Protein AF-A0A5E8VFD6-F1 (afdb_monomer_lite)

Foldseek 3Di:
DPDDAFKKWKKWAFPVRDIDTPDIGRDPVVVVVVQQVVLQVVVVVDVGTAWMWMATPDDPRDIDIDGNPVPPPPDD

Radius of gyration: 13.79 Å; chains: 1; bounding box: 29×20×53 Å

Secondary structure (DSSP, 8-state):
------EEEEEEE-TTS-EEEEEEESSHHHHHHHHHHHHHHHHHH-TT--EEEEEEESSS--EEEE--TT--PPP-

pLDDT: mean 71.6, std 15.85, range [33.03, 88.88]

Structure (mmCIF, N/CA/C/O backbone):
data_AF-A0A5E8VFD6-F1
#
_entry.id   AF-A0A5E8VFD6-F1
#
loop_
_atom_site.group_PDB
_atom_site.id
_atom_site.type_symbol
_atom_site.label_atom_id
_atom_site.label_alt_id
_atom_site.label_comp_id
_atom_site.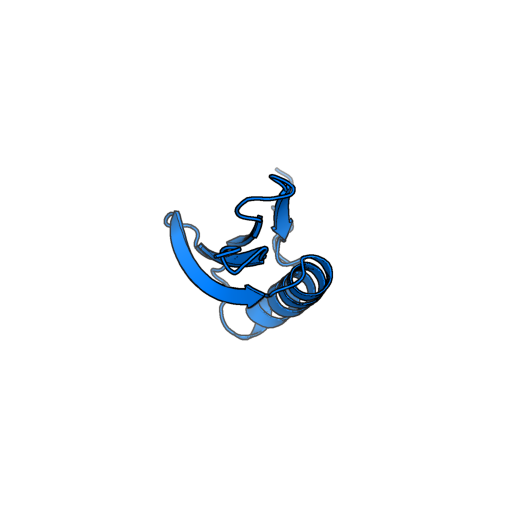label_asym_id
_atom_site.label_entity_id
_atom_site.label_seq_id
_atom_site.pdbx_PDB_ins_code
_atom_site.Cartn_x
_atom_site.Cartn_y
_atom_site.Cartn_z
_atom_site.occupancy
_atom_site.B_iso_or_equiv
_atom_site.auth_seq_id
_atom_site.auth_comp_id
_atom_site.auth_asym_id
_atom_site.auth_atom_id
_atom_site.pdbx_PDB_model_num
ATOM 1 N N . MET A 1 1 ? -13.374 -12.105 27.591 1.00 33.03 1 MET A N 1
ATOM 2 C CA . MET A 1 1 ? -12.141 -11.663 26.905 1.00 33.03 1 MET A CA 1
ATOM 3 C C . MET A 1 1 ? -12.572 -10.865 25.686 1.00 33.03 1 MET A C 1
ATOM 5 O O . MET A 1 1 ? -13.247 -11.431 24.842 1.00 33.03 1 MET A O 1
ATOM 9 N N . LYS A 1 2 ? -12.320 -9.550 25.641 1.00 38.38 2 LYS A N 1
ATOM 10 C CA . LYS A 1 2 ? -12.552 -8.757 24.423 1.00 38.38 2 LYS A CA 1
ATOM 11 C C . LYS A 1 2 ? -11.312 -8.938 23.552 1.00 38.38 2 LYS A C 1
ATOM 13 O O . LYS A 1 2 ? -10.229 -8.550 23.977 1.00 38.38 2 LYS A O 1
ATOM 18 N N . ASN A 1 3 ? -11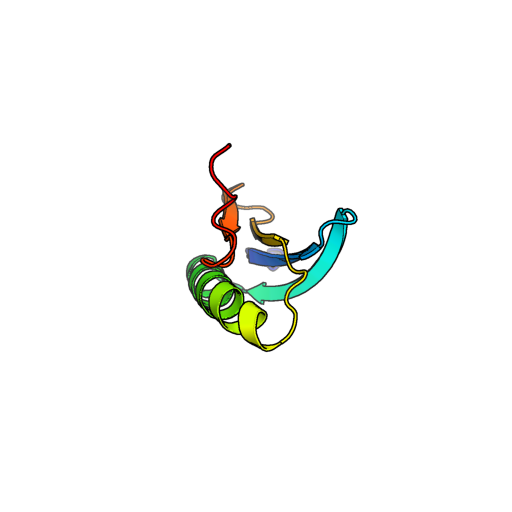.470 -9.624 22.426 1.00 40.59 3 ASN A N 1
ATOM 19 C CA . ASN A 1 3 ? -10.389 -9.916 21.492 1.00 40.59 3 ASN A CA 1
ATOM 20 C C . ASN A 1 3 ? -9.739 -8.604 21.021 1.00 40.59 3 ASN A C 1
ATOM 22 O O . ASN A 1 3 ? -10.419 -7.709 20.527 1.00 40.59 3 ASN A O 1
ATOM 26 N N . PHE A 1 4 ? -8.427 -8.492 21.207 1.00 42.72 4 PHE A N 1
ATOM 27 C CA . PHE A 1 4 ? -7.568 -7.619 20.406 1.00 42.72 4 PHE A CA 1
ATOM 28 C C . PHE A 1 4 ? -7.674 -8.144 18.945 1.00 42.72 4 PHE A C 1
ATOM 30 O O . PHE A 1 4 ? -7.644 -9.356 18.769 1.00 42.72 4 PHE A O 1
ATOM 37 N N . THR A 1 5 ? -7.838 -7.375 17.862 1.00 50.22 5 THR A N 1
ATOM 38 C CA . THR A 1 5 ? -7.430 -5.991 17.620 1.00 50.22 5 THR A CA 1
ATOM 39 C C . THR A 1 5 ? -8.056 -5.492 16.302 1.00 50.22 5 THR A C 1
ATOM 41 O O . THR A 1 5 ? -7.704 -6.010 15.244 1.00 50.22 5 THR A O 1
ATOM 44 N N . ASN A 1 6 ? -8.891 -4.443 16.327 1.00 61.38 6 ASN A N 1
ATOM 45 C CA . ASN A 1 6 ? -9.187 -3.653 15.118 1.00 61.38 6 ASN A CA 1
ATOM 46 C C . ASN A 1 6 ? -7.850 -3.234 14.477 1.00 61.38 6 ASN A C 1
ATOM 48 O O . ASN A 1 6 ? -6.949 -2.812 15.204 1.00 61.38 6 ASN A O 1
ATOM 52 N N . GLY A 1 7 ? -7.674 -3.362 13.163 1.00 75.12 7 GLY A N 1
ATOM 53 C CA . GLY A 1 7 ? -6.402 -2.994 12.548 1.00 75.12 7 GLY A CA 1
ATOM 54 C C . GLY A 1 7 ? -6.424 -2.951 11.029 1.00 75.12 7 GLY A C 1
ATOM 55 O O . GLY A 1 7 ? -7.260 -3.564 10.371 1.00 75.12 7 GLY A O 1
ATOM 56 N N . ALA A 1 8 ? -5.467 -2.217 10.479 1.00 84.75 8 ALA A N 1
ATOM 57 C CA . ALA A 1 8 ? -5.256 -2.069 9.050 1.00 84.75 8 ALA A CA 1
ATOM 58 C C . ALA A 1 8 ? -3.915 -2.693 8.666 1.00 84.75 8 ALA A C 1
ATOM 60 O O . ALA A 1 8 ? -2.921 -2.554 9.383 1.00 84.75 8 ALA A O 1
ATOM 61 N N . ILE A 1 9 ? -3.887 -3.388 7.538 1.00 86.81 9 ILE A N 1
ATOM 62 C CA . ILE A 1 9 ? -2.683 -4.007 6.994 1.00 86.81 9 ILE A CA 1
ATOM 63 C C . ILE A 1 9 ? -2.377 -3.335 5.662 1.00 86.81 9 ILE A C 1
ATOM 65 O O . ILE A 1 9 ? -3.275 -3.078 4.858 1.00 86.81 9 ILE A O 1
ATOM 69 N N . VAL A 1 10 ? -1.100 -3.048 5.438 1.00 87.06 10 VAL A N 1
ATOM 70 C CA . VAL A 1 10 ? -0.603 -2.554 4.157 1.00 87.06 10 VAL A CA 1
ATOM 71 C C . VAL A 1 10 ? 0.184 -3.678 3.493 1.00 87.06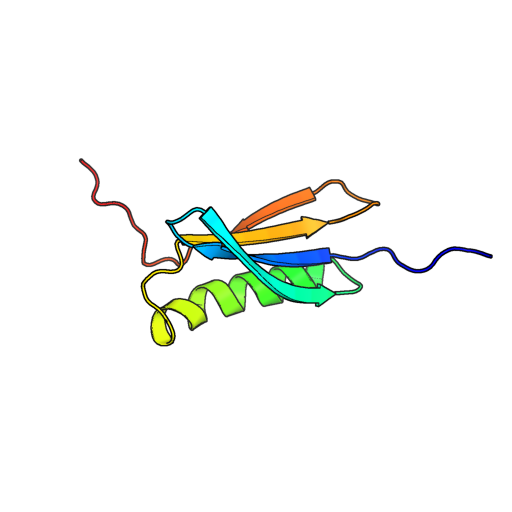 10 VAL A C 1
ATOM 73 O O . VAL A 1 10 ? 1.129 -4.227 4.066 1.00 87.06 10 VAL A O 1
ATOM 76 N N . PHE A 1 11 ? -0.233 -4.014 2.281 1.00 87.69 11 PHE A N 1
ATOM 77 C CA . PHE A 1 11 ? 0.346 -5.015 1.403 1.00 87.69 11 PHE A CA 1
ATOM 78 C C . PHE A 1 11 ? 0.963 -4.330 0.187 1.00 87.69 11 PHE A C 1
ATOM 80 O O . PHE A 1 11 ? 0.429 -3.352 -0.337 1.00 87.69 11 PHE A O 1
ATOM 87 N N . ARG A 1 12 ? 2.072 -4.866 -0.297 1.00 85.50 12 ARG A N 1
ATOM 88 C CA . ARG A 1 12 ? 2.688 -4.483 -1.568 1.00 85.50 12 ARG A CA 1
ATOM 89 C C . ARG A 1 12 ? 2.436 -5.583 -2.590 1.00 85.50 12 ARG A C 1
ATOM 91 O O . ARG A 1 12 ? 2.495 -6.750 -2.216 1.00 85.50 12 ARG A O 1
ATOM 98 N N . VAL A 1 13 ? 2.151 -5.218 -3.843 1.00 84.69 13 VAL A N 1
ATOM 99 C CA . VAL A 1 13 ? 1.861 -6.174 -4.926 1.00 84.69 13 VAL A CA 1
ATOM 100 C C . VAL A 1 13 ? 2.680 -5.868 -6.185 1.00 84.69 13 VAL A C 1
ATOM 102 O O . VAL A 1 13 ? 2.709 -4.737 -6.689 1.00 84.69 13 VAL A O 1
ATOM 105 N N . TRP A 1 14 ? 3.316 -6.909 -6.717 1.00 82.94 14 TRP A N 1
ATOM 106 C CA . TRP A 1 14 ? 4.150 -6.885 -7.922 1.00 82.94 14 TRP A CA 1
ATOM 107 C C . TRP A 1 14 ? 3.372 -7.329 -9.181 1.00 82.94 14 TRP A C 1
ATOM 109 O O . TRP A 1 14 ? 2.256 -7.840 -9.067 1.00 82.94 14 TRP A O 1
ATOM 119 N N . PRO A 1 15 ? 3.911 -7.118 -10.403 1.00 81.56 15 PRO A N 1
ATOM 120 C CA . PRO A 1 15 ? 3.206 -7.389 -11.659 1.00 81.56 15 PRO A CA 1
ATOM 121 C C . PRO A 1 15 ? 2.957 -8.880 -11.896 1.00 81.56 15 PRO A C 1
ATOM 123 O O . PRO A 1 15 ? 2.037 -9.245 -12.621 1.00 81.56 15 PRO A O 1
ATOM 126 N N . ASP A 1 16 ? 3.772 -9.737 -11.284 1.00 82.56 16 ASP A N 1
ATOM 127 C CA . ASP A 1 16 ? 3.629 -11.192 -11.307 1.00 82.56 16 ASP A CA 1
ATOM 128 C C . ASP A 1 16 ? 2.536 -11.706 -10.351 1.00 82.56 16 ASP A C 1
ATOM 130 O O . ASP A 1 16 ? 2.297 -12.909 -10.269 1.00 82.56 16 ASP A O 1
ATOM 134 N N . GLY A 1 17 ? 1.861 -10.802 -9.633 1.00 80.44 17 GLY A N 1
ATOM 135 C CA . GLY A 1 17 ? 0.825 -11.127 -8.660 1.00 80.44 17 GLY A CA 1
ATOM 136 C C . GLY A 1 17 ? 1.365 -11.571 -7.302 1.00 80.44 17 GLY A C 1
ATOM 137 O O . GLY A 1 17 ? 0.570 -11.876 -6.412 1.00 80.44 17 GLY A O 1
ATOM 138 N N . SER A 1 18 ? 2.687 -11.590 -7.106 1.00 84.06 18 SER A N 1
ATOM 139 C CA . SER A 1 18 ? 3.267 -11.793 -5.782 1.00 84.06 18 SER A CA 1
ATOM 140 C C . SER A 1 18 ? 3.015 -10.570 -4.891 1.00 84.06 18 SER A C 1
ATOM 142 O O . SER A 1 18 ? 2.741 -9.463 -5.369 1.00 84.06 18 SER A O 1
ATOM 144 N N . GLY A 1 19 ? 3.098 -10.756 -3.573 1.00 84.56 19 GLY A N 1
ATOM 145 C CA . GLY A 1 19 ? 2.921 -9.664 -2.625 1.00 84.56 19 GLY A CA 1
ATOM 146 C C . GLY A 1 19 ? 3.515 -9.944 -1.253 1.00 84.56 19 GLY A C 1
ATOM 147 O O . GLY A 1 19 ? 3.774 -11.091 -0.893 1.00 84.56 19 GLY A O 1
ATOM 148 N N . GLU A 1 20 ? 3.733 -8.880 -0.487 1.00 86.75 20 GLU A N 1
ATOM 149 C CA . GLU A 1 20 ? 4.254 -8.949 0.880 1.00 86.75 20 GLU A CA 1
ATOM 150 C C . GLU A 1 20 ? 3.487 -8.016 1.823 1.00 86.75 20 GLU A C 1
ATOM 152 O O . GLU A 1 20 ? 2.982 -6.967 1.417 1.00 86.75 20 GLU A O 1
ATOM 157 N N . ILE A 1 21 ? 3.421 -8.387 3.104 1.00 88.31 21 ILE A N 1
ATOM 158 C CA . ILE A 1 21 ? 2.956 -7.489 4.166 1.00 88.31 21 ILE A CA 1
ATOM 159 C C . ILE A 1 21 ? 4.130 -6.618 4.585 1.00 88.31 21 ILE A C 1
ATOM 161 O O . ILE A 1 21 ? 5.139 -7.124 5.067 1.00 88.31 21 ILE A O 1
ATOM 165 N N . ILE A 1 22 ? 3.961 -5.309 4.470 1.00 87.81 22 ILE A N 1
ATOM 166 C CA . ILE A 1 22 ? 4.996 -4.325 4.812 1.00 87.81 22 ILE A CA 1
ATOM 167 C C . ILE A 1 22 ? 4.743 -3.668 6.163 1.00 87.81 22 ILE A C 1
ATOM 169 O O . ILE A 1 22 ? 5.691 -3.262 6.829 1.00 87.81 22 ILE A O 1
ATOM 173 N N . ALA A 1 23 ? 3.481 -3.557 6.588 1.00 87.56 23 ALA A N 1
ATOM 174 C CA . ALA A 1 23 ? 3.149 -2.988 7.887 1.00 87.56 23 ALA A CA 1
ATOM 175 C C . ALA A 1 23 ? 1.747 -3.383 8.367 1.00 87.56 23 ALA A C 1
ATOM 177 O O . ALA A 1 23 ? 0.837 -3.635 7.573 1.00 87.56 23 ALA A O 1
ATOM 178 N N . LYS A 1 24 ? 1.569 -3.372 9.692 1.00 87.31 24 LYS A N 1
ATOM 179 C CA . LYS A 1 24 ? 0.280 -3.508 10.376 1.00 87.31 24 LYS A CA 1
ATOM 180 C C . LYS A 1 24 ? 0.101 -2.339 11.340 1.00 87.31 24 LYS A C 1
ATOM 182 O O . LYS A 1 24 ? 1.005 -2.025 12.110 1.00 87.31 24 LYS A O 1
ATOM 187 N N . PHE A 1 25 ? -1.081 -1.739 11.326 1.00 85.25 25 PHE A 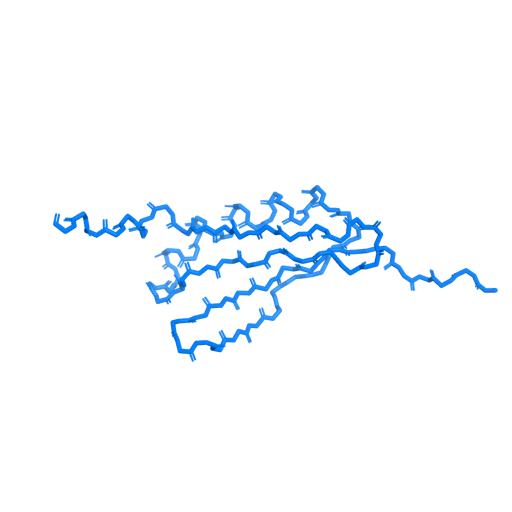N 1
ATOM 188 C CA . PHE A 1 25 ? -1.435 -0.590 12.147 1.00 85.25 25 PHE A CA 1
ATOM 189 C C . PHE A 1 25 ? -2.681 -0.874 12.974 1.00 85.25 25 PHE A C 1
ATOM 191 O O . PHE A 1 25 ? -3.590 -1.579 12.545 1.00 85.25 25 PHE A O 1
ATOM 198 N N . GLN A 1 26 ? -2.736 -0.263 14.154 1.00 82.56 26 GLN A N 1
ATOM 199 C CA . GLN A 1 26 ? -3.926 -0.249 15.004 1.00 82.56 26 GLN A CA 1
ATOM 200 C C . GLN A 1 26 ? -5.054 0.615 14.413 1.00 82.56 26 GLN A C 1
ATOM 202 O O . GLN A 1 26 ? -6.228 0.329 14.631 1.00 82.56 26 GLN A O 1
ATOM 207 N N . TYR A 1 27 ? -4.692 1.683 13.694 1.00 78.88 27 TYR A N 1
ATOM 208 C CA . TYR A 1 27 ? -5.615 2.697 13.185 1.00 78.88 27 TYR A CA 1
ATOM 209 C C . TYR A 1 27 ? -5.498 2.824 11.667 1.00 78.88 27 TYR A C 1
ATOM 211 O O . TYR A 1 27 ? -4.393 2.863 11.123 1.00 78.88 27 TYR A O 1
ATOM 219 N N . PHE A 1 28 ? -6.644 2.937 10.998 1.00 79.62 28 PHE A N 1
ATOM 220 C CA . PHE A 1 28 ? -6.730 3.060 9.545 1.00 79.62 28 PHE A CA 1
ATOM 221 C C . PHE A 1 28 ? -6.068 4.333 9.010 1.00 79.62 28 PHE A C 1
ATOM 223 O O . PHE A 1 28 ? -5.336 4.266 8.027 1.00 79.62 28 PHE A O 1
ATOM 230 N N . SER A 1 29 ? -6.243 5.472 9.687 1.00 82.94 29 SER A N 1
ATOM 231 C CA . SER A 1 29 ? -5.609 6.746 9.314 1.00 82.94 29 SER A CA 1
ATOM 232 C C . SER A 1 29 ? -4.088 6.622 9.194 1.00 82.94 29 SER A C 1
ATOM 234 O O . SER A 1 29 ? -3.514 7.010 8.183 1.00 82.94 29 SER A O 1
ATOM 236 N N . HIS A 1 30 ? -3.442 5.981 10.170 1.00 86.44 30 HIS A N 1
ATOM 237 C CA . HIS A 1 30 ? -1.992 5.774 10.149 1.00 86.44 30 HIS A CA 1
ATOM 238 C C . HIS A 1 30 ? -1.560 4.844 9.009 1.00 86.44 30 HIS A C 1
ATOM 240 O O . HIS A 1 30 ? -0.525 5.071 8.385 1.00 86.44 30 HIS A O 1
ATOM 246 N N . ALA A 1 31 ? -2.358 3.813 8.709 1.00 86.75 31 ALA A N 1
ATOM 247 C CA . ALA A 1 31 ? -2.096 2.945 7.567 1.00 86.75 31 ALA A CA 1
ATOM 248 C C . ALA A 1 31 ? -2.221 3.697 6.234 1.00 86.75 31 ALA A C 1
ATOM 250 O O . ALA A 1 31 ? -1.407 3.466 5.341 1.00 86.75 31 ALA A O 1
ATOM 251 N N . LYS A 1 32 ? -3.192 4.615 6.109 1.00 85.94 32 LYS A N 1
ATOM 252 C CA . LYS A 1 32 ? -3.374 5.456 4.917 1.00 85.94 32 LYS A CA 1
ATOM 253 C C . LYS A 1 32 ? -2.177 6.372 4.685 1.00 85.94 32 LYS A C 1
ATOM 255 O O . LYS A 1 32 ? -1.646 6.393 3.574 1.00 85.94 32 LYS A O 1
ATOM 260 N N . ASP A 1 33 ? -1.734 7.074 5.725 1.00 87.38 33 ASP A N 1
ATOM 261 C CA . ASP A 1 33 ? -0.579 7.974 5.648 1.00 87.38 33 ASP A CA 1
ATOM 262 C C . ASP A 1 33 ? 0.694 7.201 5.279 1.00 87.38 33 ASP A C 1
ATOM 264 O O . ASP A 1 33 ? 1.449 7.607 4.390 1.00 87.38 33 ASP A O 1
ATOM 268 N N . PHE A 1 34 ? 0.896 6.032 5.898 1.00 88.88 34 PHE A N 1
ATOM 269 C CA . PHE A 1 34 ? 2.024 5.159 5.588 1.00 88.88 34 PHE A CA 1
ATOM 270 C C . PHE A 1 34 ? 1.987 4.643 4.145 1.00 88.88 34 PHE A C 1
ATOM 272 O O . PHE A 1 34 ? 3.000 4.716 3.450 1.00 88.88 34 PHE A O 1
ATOM 279 N N . ALA A 1 35 ? 0.839 4.144 3.674 1.00 86.56 35 ALA A N 1
ATOM 280 C CA . ALA A 1 35 ? 0.694 3.619 2.317 1.00 86.56 35 ALA A CA 1
ATOM 281 C C . ALA A 1 35 ? 0.947 4.703 1.256 1.00 86.56 35 ALA A C 1
ATOM 283 O O . ALA A 1 35 ? 1.680 4.451 0.302 1.00 86.56 35 ALA A O 1
ATOM 284 N N . ALA A 1 36 ? 0.419 5.916 1.457 1.00 84.88 36 ALA A N 1
ATOM 285 C CA . ALA A 1 36 ? 0.625 7.050 0.554 1.00 84.88 36 ALA A CA 1
ATOM 286 C C . ALA A 1 36 ? 2.086 7.530 0.525 1.00 84.88 36 ALA A C 1
ATOM 288 O O . ALA A 1 36 ? 2.634 7.831 -0.536 1.00 84.88 36 ALA A O 1
ATOM 289 N N . MET A 1 37 ? 2.750 7.591 1.684 1.00 86.50 37 MET A N 1
ATOM 290 C CA . MET A 1 37 ? 4.171 7.933 1.747 1.00 86.50 37 MET A CA 1
ATOM 291 C C . MET A 1 37 ? 5.025 6.855 1.066 1.00 86.50 37 MET A C 1
ATOM 293 O O . MET A 1 37 ? 5.906 7.174 0.263 1.00 86.50 37 MET A O 1
ATOM 297 N N . ARG A 1 38 ? 4.758 5.576 1.357 1.00 85.19 38 ARG A N 1
ATOM 298 C CA . ARG A 1 38 ? 5.558 4.463 0.840 1.00 85.19 38 ARG A CA 1
ATOM 299 C C . ARG A 1 38 ? 5.364 4.259 -0.659 1.00 85.19 38 ARG A C 1
ATOM 301 O O . ARG A 1 38 ? 6.349 3.978 -1.333 1.00 85.19 38 ARG A O 1
ATOM 308 N N . SER A 1 39 ? 4.163 4.490 -1.201 1.00 81.25 39 SER A N 1
ATOM 309 C CA . SER A 1 39 ? 3.925 4.429 -2.651 1.00 81.25 39 SER A CA 1
ATOM 310 C C . SER A 1 39 ? 4.760 5.440 -3.437 1.00 81.25 39 SER A C 1
ATOM 312 O O . SER A 1 39 ? 5.122 5.170 -4.578 1.00 81.25 39 SER A O 1
ATOM 314 N N . ASN A 1 40 ? 5.095 6.585 -2.834 1.00 79.88 40 ASN A N 1
ATOM 315 C CA . ASN A 1 40 ? 5.985 7.575 -3.443 1.00 79.88 40 ASN A CA 1
ATOM 316 C C . ASN A 1 40 ? 7.468 7.191 -3.312 1.00 79.88 40 ASN A C 1
ATOM 318 O O . ASN A 1 40 ? 8.238 7.424 -4.238 1.00 79.88 40 ASN A O 1
ATOM 322 N N . GLN A 1 41 ? 7.873 6.604 -2.180 1.00 78.44 41 GLN A N 1
ATOM 323 C CA . GLN A 1 41 ? 9.266 6.204 -1.933 1.00 78.44 41 GLN A CA 1
ATOM 324 C C . GLN A 1 41 ? 9.697 4.972 -2.733 1.00 78.44 41 GLN A C 1
ATOM 326 O O . GLN A 1 41 ? 10.840 4.920 -3.179 1.00 78.44 41 GLN A O 1
ATOM 331 N N . ASP A 1 42 ? 8.801 4.001 -2.940 1.00 71.25 42 ASP A N 1
ATOM 332 C CA . ASP A 1 42 ? 9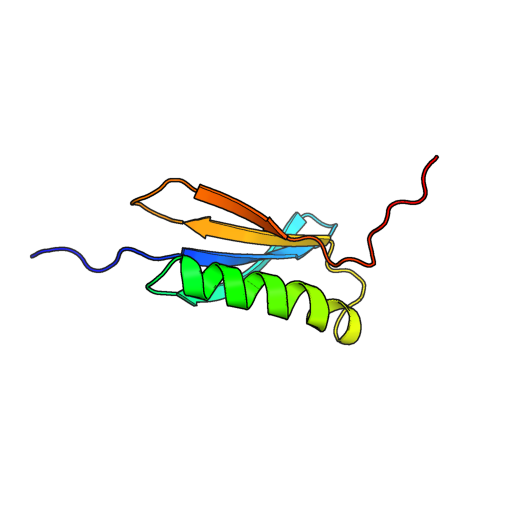.149 2.742 -3.616 1.00 71.25 42 ASP A CA 1
ATOM 333 C C . ASP A 1 42 ? 9.657 2.953 -5.044 1.00 71.25 42 ASP A C 1
ATOM 335 O O . ASP A 1 42 ? 10.488 2.178 -5.503 1.00 71.25 42 ASP A O 1
ATOM 339 N N . LEU A 1 43 ? 9.259 4.051 -5.700 1.00 64.06 43 LEU A N 1
ATOM 340 C CA . LEU A 1 43 ? 9.804 4.472 -6.996 1.00 64.06 43 LEU A CA 1
ATOM 341 C C . LEU A 1 43 ? 11.338 4.573 -7.005 1.00 64.06 43 LEU A C 1
ATOM 343 O O . LEU A 1 43 ? 11.952 4.350 -8.045 1.00 64.06 43 LEU A O 1
ATOM 347 N N . GLY A 1 44 ? 11.950 4.930 -5.872 1.00 59.62 44 GLY A N 1
ATOM 348 C CA . GLY A 1 44 ? 13.401 5.054 -5.736 1.00 59.62 44 GLY A CA 1
ATOM 349 C C . GLY A 1 44 ? 14.115 3.750 -5.370 1.00 59.62 44 GLY A C 1
ATOM 350 O O . GLY A 1 44 ? 15.316 3.643 -5.602 1.00 59.62 44 GLY A O 1
ATOM 351 N N . GLU A 1 45 ? 13.402 2.768 -4.811 1.00 64.50 45 GLU A N 1
ATOM 352 C CA . GLU A 1 45 ? 13.981 1.507 -4.323 1.00 64.50 45 GLU A CA 1
ATOM 353 C C . GLU A 1 45 ? 13.769 0.341 -5.306 1.00 64.50 45 GLU A C 1
ATOM 355 O O . GLU A 1 45 ? 14.685 -0.455 -5.511 1.00 64.50 45 GLU A O 1
ATOM 360 N N . ARG A 1 46 ? 12.591 0.243 -5.943 1.00 63.44 46 ARG A N 1
ATOM 361 C CA . ARG A 1 46 ? 12.250 -0.772 -6.955 1.00 63.44 46 ARG A CA 1
ATOM 362 C C . ARG A 1 46 ? 11.214 -0.241 -7.950 1.00 63.44 46 ARG A C 1
ATOM 364 O O . ARG A 1 46 ? 10.099 0.116 -7.585 1.00 63.44 46 ARG A O 1
ATOM 371 N N . SER A 1 47 ? 11.557 -0.264 -9.236 1.00 64.19 47 SER A N 1
ATOM 372 C CA . SER A 1 47 ? 10.707 0.244 -10.324 1.00 64.19 47 SER A CA 1
ATOM 373 C C . SER A 1 47 ? 9.590 -0.707 -10.768 1.00 64.19 47 SER A C 1
ATOM 375 O O . SER A 1 47 ? 8.763 -0.326 -11.593 1.00 64.19 47 SER A O 1
ATOM 377 N N . ASP A 1 48 ? 9.556 -1.937 -10.251 1.00 71.75 48 ASP A N 1
ATOM 378 C CA . ASP A 1 48 ? 8.612 -2.980 -10.658 1.00 71.75 48 ASP A CA 1
ATOM 379 C C . ASP A 1 48 ? 7.360 -3.066 -9.770 1.00 71.75 48 ASP A C 1
ATOM 381 O O . ASP A 1 48 ? 6.461 -3.845 -10.063 1.00 71.75 48 ASP A O 1
ATOM 385 N N . CYS A 1 49 ? 7.241 -2.265 -8.708 1.00 70.69 49 CYS A N 1
ATOM 386 C CA . CYS A 1 49 ? 6.045 -2.248 -7.863 1.00 70.69 49 CYS A CA 1
ATOM 387 C C . CYS A 1 49 ? 4.835 -1.671 -8.616 1.00 70.69 49 CYS A C 1
ATOM 389 O O . CYS A 1 49 ? 4.885 -0.546 -9.113 1.00 70.69 49 CYS A O 1
ATOM 391 N N . THR A 1 50 ? 3.722 -2.412 -8.675 1.00 72.81 50 THR A N 1
ATOM 392 C CA . THR A 1 50 ? 2.523 -1.956 -9.405 1.00 72.81 50 THR A CA 1
ATOM 393 C C . THR A 1 50 ? 1.559 -1.182 -8.517 1.00 72.81 50 THR A C 1
ATOM 395 O O . THR A 1 50 ? 0.975 -0.185 -8.943 1.00 72.81 50 THR A O 1
ATOM 398 N N . HIS A 1 51 ? 1.362 -1.660 -7.286 1.00 77.69 51 HIS A N 1
ATOM 399 C CA . HIS A 1 51 ? 0.360 -1.145 -6.365 1.00 77.69 51 HIS A CA 1
ATOM 400 C C . HIS A 1 51 ? 0.751 -1.433 -4.915 1.00 77.69 51 HIS A C 1
ATOM 402 O O . HIS A 1 51 ? 1.354 -2.457 -4.590 1.00 77.69 51 HIS A O 1
ATOM 408 N N . PHE A 1 52 ? 0.281 -0.565 -4.031 1.00 76.25 52 PHE A N 1
ATOM 409 C CA . PHE A 1 52 ? 0.162 -0.820 -2.606 1.00 76.25 52 PHE A CA 1
ATOM 410 C C . PHE A 1 52 ? -1.316 -1.002 -2.282 1.00 76.25 52 PHE A C 1
ATOM 412 O O . PHE A 1 52 ? -2.132 -0.142 -2.603 1.00 76.25 52 PHE A O 1
ATOM 419 N N . TYR A 1 53 ? -1.669 -2.114 -1.652 1.00 75.94 53 TYR A N 1
ATOM 420 C CA . TYR A 1 53 ? -3.025 -2.396 -1.207 1.00 75.94 53 TYR A CA 1
ATOM 421 C C . TYR A 1 53 ? -3.119 -2.217 0.296 1.00 75.94 53 TYR A C 1
ATOM 423 O O . TYR A 1 53 ? -2.406 -2.851 1.066 1.00 75.94 53 TYR A O 1
ATOM 431 N N . LEU A 1 54 ? -4.035 -1.369 0.724 1.00 75.44 54 LEU A N 1
ATOM 432 C CA . LEU A 1 54 ? -4.428 -1.258 2.112 1.00 75.44 54 LEU A CA 1
ATOM 433 C C . LEU A 1 54 ? -5.718 -2.053 2.295 1.00 75.44 54 LEU A C 1
ATOM 435 O O . LEU A 1 54 ? -6.692 -1.807 1.586 1.00 75.44 54 LEU A O 1
ATOM 439 N N . ALA A 1 55 ? -5.723 -2.981 3.250 1.00 68.06 55 ALA A N 1
ATOM 440 C CA . ALA A 1 55 ? -6.900 -3.754 3.628 1.00 68.06 55 ALA A CA 1
ATOM 441 C C . ALA A 1 55 ? -7.153 -3.641 5.136 1.00 68.06 55 ALA A C 1
ATOM 443 O O . ALA A 1 55 ? -6.241 -3.828 5.949 1.00 68.06 55 ALA A O 1
ATOM 444 N N . VAL A 1 56 ? -8.397 -3.349 5.515 1.00 69.25 56 VAL A N 1
ATOM 445 C CA . VAL A 1 56 ? -8.853 -3.380 6.910 1.00 69.25 56 VAL A CA 1
ATOM 446 C C . VAL A 1 56 ? -9.532 -4.713 7.171 1.00 69.25 56 VAL A C 1
ATOM 448 O O . VAL A 1 56 ? -10.555 -5.024 6.566 1.00 69.25 56 VAL A O 1
ATOM 451 N N . CYS A 1 57 ? -8.979 -5.500 8.088 1.00 60.47 57 CYS A N 1
ATOM 452 C CA . CYS A 1 57 ? -9.654 -6.697 8.564 1.00 60.47 57 CYS A CA 1
ATOM 453 C C . CYS A 1 57 ? -10.586 -6.293 9.715 1.00 60.47 57 CYS A C 1
ATOM 455 O O . CYS A 1 57 ? -10.154 -5.659 10.672 1.00 60.47 57 CYS A O 1
ATOM 457 N N . GLU A 1 58 ? -11.847 -6.704 9.625 1.00 52.03 58 GLU A N 1
ATOM 458 C CA . GLU A 1 58 ? -12.861 -6.746 10.693 1.00 52.03 58 GLU A CA 1
ATOM 459 C C . GLU A 1 58 ? -13.881 -5.595 10.778 1.00 52.03 58 GLU A C 1
ATOM 461 O O . GLU A 1 58 ? -15.067 -5.890 10.663 1.00 52.03 58 GLU A O 1
ATOM 466 N N . ALA A 1 59 ? -13.505 -4.324 10.979 1.00 49.78 59 ALA A N 1
ATOM 467 C CA . ALA A 1 59 ? -14.499 -3.305 11.385 1.00 49.78 59 ALA A CA 1
ATOM 468 C C . ALA A 1 59 ? -15.157 -2.501 10.243 1.00 49.78 59 ALA A C 1
ATOM 470 O O . ALA A 1 59 ? -16.348 -2.210 10.319 1.00 49.78 59 ALA A O 1
ATOM 471 N N . GLU A 1 60 ? -14.406 -2.133 9.201 1.00 53.12 60 GLU A N 1
ATOM 472 C CA . GLU A 1 60 ? -14.881 -1.181 8.175 1.00 53.12 60 GLU A CA 1
ATOM 473 C C . GLU A 1 60 ? -14.994 -1.809 6.777 1.00 53.12 60 GLU A C 1
ATOM 475 O O . GLU A 1 60 ? -15.629 -1.241 5.896 1.00 53.12 60 GLU A O 1
ATOM 480 N N . ASN A 1 61 ? -14.433 -3.011 6.573 1.00 62.81 61 ASN A N 1
ATOM 481 C CA . ASN A 1 61 ? -14.380 -3.688 5.268 1.00 62.81 61 ASN A CA 1
ATOM 482 C C . ASN A 1 61 ? -13.878 -2.765 4.133 1.00 62.81 61 ASN A C 1
ATOM 484 O O . ASN A 1 61 ? -14.264 -2.900 2.972 1.00 62.81 61 ASN A O 1
ATOM 488 N N . GLU A 1 62 ? -13.012 -1.811 4.479 1.00 69.00 62 GLU A N 1
ATOM 489 C CA . GLU A 1 62 ? -12.451 -0.849 3.543 1.00 69.00 62 GLU A CA 1
ATOM 490 C C . GLU A 1 62 ? -11.163 -1.395 2.927 1.00 69.00 62 GLU A C 1
ATOM 492 O O . GLU A 1 62 ? -10.255 -1.882 3.612 1.00 69.00 62 GLU A O 1
ATOM 497 N N . MET A 1 63 ? -11.083 -1.283 1.602 1.00 74.00 63 MET A N 1
ATOM 498 C CA . MET A 1 63 ? -9.885 -1.566 0.829 1.00 74.00 63 MET A CA 1
ATOM 499 C C . MET A 1 63 ? -9.574 -0.365 -0.056 1.00 74.00 63 MET A C 1
ATOM 501 O O . MET A 1 63 ? -10.460 0.189 -0.706 1.00 74.00 63 MET A O 1
ATOM 505 N N . GLN A 1 64 ? -8.304 0.027 -0.098 1.00 82.12 64 GLN A N 1
ATOM 506 C CA . GLN A 1 64 ? -7.842 1.117 -0.947 1.00 82.12 64 GLN A CA 1
ATOM 507 C C . GLN A 1 64 ? -6.523 0.741 -1.615 1.00 82.12 64 GLN A C 1
ATOM 509 O O . GLN A 1 64 ? -5.581 0.301 -0.959 1.00 82.12 64 GLN A O 1
ATOM 514 N N . ALA A 1 65 ? -6.454 0.939 -2.929 1.00 82.81 65 ALA A N 1
ATOM 515 C CA . ALA A 1 65 ? -5.224 0.791 -3.689 1.00 82.81 65 ALA A CA 1
ATOM 516 C C . ALA A 1 65 ? -4.538 2.153 -3.849 1.00 82.81 65 ALA A C 1
ATOM 518 O O . ALA A 1 65 ? -5.178 3.156 -4.166 1.00 82.81 65 ALA A O 1
ATOM 519 N N . TYR A 1 66 ? -3.224 2.166 -3.675 1.00 82.19 66 TYR A N 1
ATOM 520 C CA . TYR A 1 66 ? -2.344 3.292 -3.939 1.00 82.19 66 TYR A CA 1
ATOM 521 C C . TYR A 1 66 ? -1.428 2.902 -5.095 1.00 82.19 66 TYR A C 1
ATOM 523 O O . TYR A 1 66 ? -0.788 1.849 -5.067 1.00 82.19 66 TYR A O 1
ATOM 531 N N . ARG A 1 67 ? -1.379 3.740 -6.130 1.00 75.75 67 ARG A N 1
ATOM 532 C CA . ARG A 1 67 ? -0.474 3.563 -7.267 1.00 75.75 67 ARG A CA 1
ATOM 533 C C . ARG A 1 67 ? 0.687 4.544 -7.138 1.00 75.75 67 ARG A C 1
ATOM 535 O O . ARG A 1 67 ? 0.424 5.724 -6.909 1.00 75.75 67 ARG A O 1
ATOM 542 N N . PRO A 1 68 ? 1.940 4.100 -7.311 1.00 67.25 68 PRO A N 1
ATOM 543 C CA . PRO A 1 68 ? 3.057 5.010 -7.510 1.00 67.25 68 PRO A CA 1
ATOM 544 C C . PRO A 1 68 ? 2.768 5.948 -8.692 1.00 67.25 68 PRO A C 1
ATOM 546 O O . PRO A 1 68 ? 2.448 5.496 -9.791 1.00 67.25 68 PRO A O 1
ATOM 549 N N . SER A 1 69 ? 2.874 7.258 -8.474 1.00 59.22 69 SER A N 1
ATOM 550 C CA . SER A 1 69 ? 2.433 8.321 -9.397 1.00 59.22 69 SER A CA 1
ATOM 551 C C . SER A 1 69 ? 3.119 8.310 -10.773 1.00 59.22 69 SER A C 1
ATOM 553 O O . SER A 1 69 ? 2.656 8.984 -11.688 1.00 59.22 69 SER A O 1
ATOM 555 N N . ALA A 1 70 ? 4.211 7.554 -10.930 1.00 54.03 70 ALA A N 1
ATOM 556 C CA . ALA A 1 70 ? 4.939 7.400 -12.191 1.00 54.03 70 ALA A CA 1
ATOM 557 C C . ALA A 1 70 ? 4.395 6.272 -13.092 1.00 54.03 70 ALA A C 1
ATOM 559 O O . ALA A 1 70 ? 4.771 6.195 -14.257 1.00 54.03 70 ALA A O 1
ATOM 560 N N . LEU A 1 71 ? 3.467 5.437 -12.606 1.00 51.19 71 LEU A N 1
ATOM 561 C CA . LEU A 1 71 ? 2.681 4.529 -13.449 1.00 51.19 71 LEU A CA 1
ATOM 562 C C . LEU A 1 71 ? 1.503 5.282 -14.083 1.00 51.19 71 LEU A C 1
ATOM 564 O O . LEU A 1 71 ? 0.350 4.853 -14.027 1.00 51.19 71 LEU A O 1
ATOM 568 N N . SER A 1 72 ? 1.781 6.429 -14.700 1.00 43.44 72 SER A N 1
ATOM 569 C CA . SER A 1 72 ? 0.953 6.895 -15.802 1.00 43.44 72 SER A CA 1
ATOM 570 C C . SER A 1 72 ? 1.134 5.869 -16.917 1.00 43.44 72 SER A C 1
ATOM 572 O O . SER A 1 72 ? 2.185 5.832 -17.559 1.00 43.44 72 SER A O 1
ATOM 574 N N . SER A 1 73 ? 0.161 4.980 -17.111 1.00 40.44 73 SER A N 1
ATOM 575 C CA . SER A 1 73 ? 0.103 4.174 -18.329 1.00 40.44 73 SER A CA 1
ATOM 576 C C . SER A 1 73 ? 0.325 5.089 -19.542 1.00 40.44 73 SER A C 1
ATOM 578 O O . SER A 1 73 ? -0.225 6.196 -19.548 1.00 40.44 73 SER A O 1
ATOM 580 N N . PRO A 1 74 ? 1.095 4.675 -20.566 1.00 41.03 74 PRO A N 1
ATOM 581 C CA . PRO A 1 74 ? 1.019 5.361 -21.841 1.00 41.03 74 PRO A CA 1
ATOM 582 C C . PRO A 1 74 ? -0.445 5.282 -22.279 1.00 41.03 74 PRO A C 1
ATOM 584 O O . PRO A 1 74 ? -1.030 4.198 -22.339 1.00 41.03 74 PRO A O 1
ATOM 587 N N . VAL A 1 75 ? -1.060 6.444 -22.476 1.00 40.22 75 VAL A N 1
ATOM 588 C CA . VAL A 1 75 ? -2.335 6.534 -23.180 1.00 40.22 75 VAL A CA 1
ATOM 589 C C . VAL A 1 75 ? -2.076 5.938 -24.565 1.00 4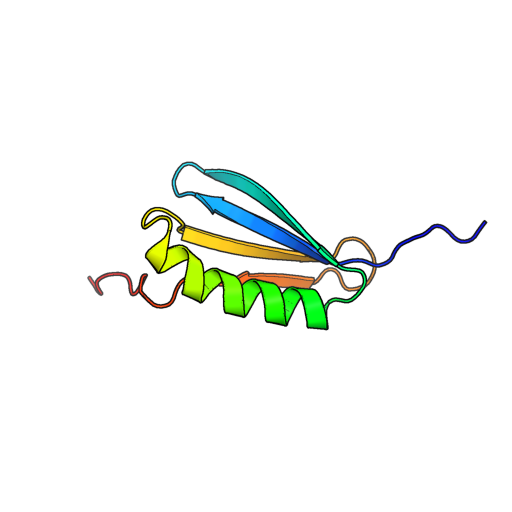0.22 75 VAL A C 1
ATOM 591 O O . VAL A 1 75 ? -1.144 6.381 -25.239 1.00 40.22 75 VAL A O 1
ATOM 594 N N . LEU A 1 76 ? -2.819 4.875 -24.894 1.00 36.47 76 LEU A N 1
ATOM 595 C CA . LEU A 1 76 ? -2.850 4.233 -26.213 1.00 36.47 76 LEU A CA 1
ATOM 596 C C . LEU A 1 76 ? -3.009 5.261 -27.338 1.00 36.47 76 LEU A C 1
ATOM 598 O O . LEU A 1 76 ? -3.817 6.200 -27.155 1.00 36.47 76 LEU A O 1
#

Sequence (76 aa):
MKNFTNGAIVFRVWPDGSGEIIAKFQYFSHAKDFAAMRSNQDLGERSDCTHFYLAVCEAENEMQAYRPSALSSPVL